Protein AF-A0A8B8F5S9-F1 (afdb_monomer)

InterPro domains:
  IPR001878 Zinc finger, CCHC-type [PF00098] (132-147)
  IPR001878 Zinc finger, CCHC-type [PS50158] (132-147)
  IPR001878 Zinc finger, CCHC-type [SM00343] (112-128)
  IPR001878 Zinc finger, CCHC-type [SM00343] (133-149)
  IPR036875 Zinc finger, CCHC-type superfamily [SSF57756] (107-150)

Structure (mmCIF, N/CA/C/O backbone):
data_AF-A0A8B8F5S9-F1
#
_entry.id   AF-A0A8B8F5S9-F1
#
loop_
_atom_site.group_PDB
_atom_site.id
_atom_site.type_symbol
_atom_site.label_atom_id
_atom_site.label_alt_id
_atom_site.label_comp_id
_atom_site.label_asym_id
_atom_site.label_entity_id
_atom_site.label_seq_id
_atom_site.pdbx_PDB_ins_code
_atom_site.Cartn_x
_atom_site.Cartn_y
_atom_site.Cartn_z
_atom_site.occupancy
_atom_site.B_iso_or_equiv
_atom_site.auth_seq_id
_atom_site.auth_comp_id
_atom_site.auth_asym_id
_atom_site.auth_atom_id
_atom_site.pdbx_PDB_model_num
ATOM 1 N N . MET A 1 1 ? -29.760 6.021 12.797 1.00 49.94 1 MET A N 1
ATOM 2 C CA . MET A 1 1 ? -29.013 4.751 12.676 1.00 49.94 1 MET A CA 1
ATOM 3 C C . MET A 1 1 ? -27.837 4.987 11.751 1.00 49.94 1 MET A C 1
ATOM 5 O O . MET A 1 1 ? -28.037 5.550 10.681 1.00 49.94 1 MET A O 1
ATOM 9 N N . SER A 1 2 ? -26.624 4.662 12.186 1.00 67.75 2 SER A N 1
ATOM 10 C CA . SER A 1 2 ? -25.399 4.883 11.410 1.00 67.75 2 SER A CA 1
ATOM 11 C C . SER A 1 2 ? -25.320 3.897 10.240 1.00 67.75 2 SER A C 1
ATOM 13 O O . SER A 1 2 ? -25.725 2.743 10.374 1.00 67.75 2 SER A O 1
ATOM 15 N N . GLY A 1 3 ? -24.756 4.312 9.101 1.00 68.81 3 GLY A N 1
ATOM 16 C CA . GLY A 1 3 ? -24.592 3.433 7.933 1.00 68.81 3 GLY A CA 1
ATOM 17 C C . GLY A 1 3 ? -23.779 2.160 8.226 1.00 68.81 3 GLY A C 1
ATOM 18 O O . GLY A 1 3 ? -24.006 1.134 7.590 1.00 68.81 3 GLY A O 1
ATOM 19 N N . LYS A 1 4 ? -22.892 2.188 9.238 1.00 69.75 4 LYS A N 1
ATOM 20 C CA . LYS A 1 4 ? -22.184 0.989 9.731 1.00 69.75 4 LYS A CA 1
ATOM 21 C C . LYS A 1 4 ? -23.162 -0.050 10.303 1.00 69.75 4 LYS A C 1
ATOM 23 O O . LYS A 1 4 ? -23.120 -1.206 9.907 1.00 69.75 4 LYS A O 1
ATOM 28 N N . GLU A 1 5 ? -24.106 0.379 11.139 1.00 73.25 5 GLU A N 1
ATOM 29 C CA . GLU A 1 5 ? -25.067 -0.508 11.814 1.00 73.25 5 GLU A CA 1
ATOM 30 C C . GLU A 1 5 ? -26.032 -1.179 10.827 1.00 73.25 5 GLU A C 1
ATOM 32 O O . GLU A 1 5 ? -26.417 -2.334 11.001 1.00 73.25 5 GLU A O 1
ATOM 37 N N . GLN A 1 6 ? -26.432 -0.465 9.770 1.00 78.62 6 GLN A N 1
ATOM 38 C CA . GLN A 1 6 ? -27.278 -1.023 8.711 1.00 78.62 6 GLN A CA 1
ATOM 39 C C . GLN A 1 6 ? -26.521 -2.056 7.869 1.00 78.62 6 GLN A C 1
ATOM 41 O O . GLN A 1 6 ? -27.074 -3.109 7.549 1.00 78.62 6 GLN A O 1
ATOM 46 N N . ALA A 1 7 ? -25.249 -1.787 7.559 1.00 76.81 7 ALA A N 1
ATOM 47 C CA . ALA A 1 7 ? -24.386 -2.742 6.873 1.00 76.81 7 ALA A CA 1
ATOM 48 C C . ALA A 1 7 ? -24.144 -4.005 7.718 1.00 76.81 7 ALA A C 1
ATOM 50 O O . ALA A 1 7 ? -24.110 -5.104 7.168 1.00 76.81 7 ALA A O 1
ATOM 51 N N . ASP A 1 8 ? -24.036 -3.870 9.042 1.00 79.38 8 ASP A N 1
ATOM 52 C CA . ASP A 1 8 ? -23.869 -5.004 9.957 1.00 79.38 8 ASP A CA 1
ATOM 53 C C . ASP A 1 8 ? -25.135 -5.859 10.062 1.00 79.38 8 ASP A C 1
ATOM 55 O O . ASP A 1 8 ? -25.056 -7.086 9.983 1.00 79.38 8 ASP A O 1
ATOM 59 N N . LYS A 1 9 ? -26.315 -5.230 10.136 1.00 81.88 9 LYS A N 1
ATOM 60 C CA . LYS A 1 9 ? -27.596 -5.953 10.087 1.00 81.88 9 LYS A CA 1
ATOM 61 C C . LYS A 1 9 ? -27.765 -6.719 8.777 1.00 81.88 9 LYS A C 1
ATOM 63 O O . LYS A 1 9 ? -28.143 -7.888 8.798 1.00 81.88 9 LYS A O 1
ATOM 68 N N . LEU A 1 10 ? -27.459 -6.087 7.643 1.00 81.38 10 LEU A N 1
ATOM 69 C CA . LEU A 1 10 ? -27.554 -6.735 6.336 1.00 81.38 10 LEU A CA 1
ATOM 70 C C . LEU A 1 10 ? -26.547 -7.884 6.203 1.00 81.38 10 LEU A C 1
ATOM 72 O O . LEU A 1 10 ? -26.900 -8.945 5.697 1.00 81.38 10 LEU A O 1
ATOM 76 N N . ALA A 1 11 ? -25.320 -7.701 6.699 1.00 79.81 11 ALA A N 1
ATOM 77 C CA . ALA A 1 11 ? -24.314 -8.756 6.719 1.00 79.81 11 ALA A CA 1
ATOM 78 C C . ALA A 1 11 ? -24.790 -9.971 7.525 1.00 79.81 11 ALA A C 1
ATOM 80 O O . ALA A 1 11 ? -24.666 -11.086 7.032 1.00 79.81 11 ALA A O 1
ATOM 81 N N . GLY A 1 12 ? -25.405 -9.767 8.695 1.00 80.69 12 GLY A N 1
ATOM 82 C CA . GLY A 1 12 ? -25.966 -10.860 9.497 1.00 80.69 12 GLY A CA 1
ATOM 83 C C . GLY A 1 12 ? -27.084 -11.626 8.778 1.00 80.69 12 GLY A C 1
ATOM 84 O O . GLY A 1 12 ? -27.120 -12.854 8.815 1.00 80.69 12 GLY A O 1
ATOM 85 N N . VAL A 1 13 ? -27.958 -10.917 8.054 1.00 84.38 13 VAL A N 1
ATOM 86 C CA . VAL A 1 13 ? -29.019 -11.538 7.236 1.00 84.38 13 VAL A CA 1
ATOM 87 C C . VAL A 1 13 ? -28.446 -12.310 6.044 1.00 84.38 13 VAL A C 1
ATOM 89 O O . VAL A 1 13 ? -28.966 -13.356 5.666 1.00 84.38 13 VAL A O 1
ATOM 92 N N . LEU A 1 14 ? -27.377 -11.808 5.431 1.00 82.06 14 LEU A N 1
ATOM 93 C CA . LEU A 1 14 ? -26.713 -12.489 4.321 1.00 82.06 14 LEU A CA 1
ATOM 94 C C . LEU A 1 14 ? -25.937 -13.725 4.799 1.00 82.06 14 LEU A C 1
ATOM 96 O O . LEU A 1 14 ? -25.942 -14.739 4.106 1.00 82.06 14 LEU A O 1
ATOM 100 N N . GLN A 1 15 ? -25.336 -13.673 5.990 1.00 80.81 15 GLN A N 1
ATOM 101 C CA . GLN A 1 15 ? -24.619 -14.799 6.602 1.00 80.81 15 GLN A CA 1
ATOM 102 C C . GLN A 1 15 ? -25.569 -15.952 6.921 1.00 80.81 15 GLN A C 1
ATOM 104 O O . GLN A 1 15 ? -25.288 -17.096 6.574 1.00 80.81 15 GLN A O 1
ATOM 109 N N . SER A 1 16 ? -26.732 -15.645 7.501 1.00 80.44 16 SER A N 1
ATOM 110 C CA . SER A 1 16 ? -27.731 -16.661 7.840 1.00 80.44 16 SER A CA 1
ATOM 111 C C . SER A 1 16 ? -28.341 -17.348 6.616 1.00 80.44 16 SER A C 1
ATOM 113 O O . SER A 1 16 ? -28.762 -18.496 6.714 1.00 80.44 16 SER A O 1
ATOM 115 N N . LYS A 1 17 ? -28.372 -16.678 5.455 1.00 83.00 17 LYS A N 1
ATOM 116 C CA . LYS A 1 17 ? -28.918 -17.243 4.212 1.00 83.00 17 LYS A CA 1
ATOM 117 C C . LYS A 1 17 ? -27.894 -17.929 3.310 1.00 83.00 17 LYS A C 1
ATOM 119 O O . LYS A 1 17 ? -28.291 -18.801 2.544 1.00 83.00 17 LYS A O 1
ATOM 124 N N . MET A 1 18 ? -26.622 -17.528 3.348 1.00 76.88 18 MET A N 1
ATOM 125 C CA . MET A 1 18 ? -25.593 -18.026 2.419 1.00 76.88 18 MET A CA 1
ATOM 126 C C . MET A 1 18 ? -24.558 -18.964 3.058 1.00 76.88 18 MET A C 1
ATOM 128 O O . MET A 1 18 ? -23.767 -19.559 2.328 1.00 76.88 18 MET A O 1
ATOM 132 N N . GLY A 1 19 ? -24.582 -19.134 4.386 1.00 67.94 19 GLY A N 1
ATOM 133 C CA . GLY A 1 19 ? -23.650 -19.997 5.117 1.00 67.94 19 GLY A CA 1
ATOM 134 C C . GLY A 1 19 ? -22.203 -19.483 5.121 1.00 67.94 19 GLY A C 1
ATOM 135 O O . GLY A 1 19 ? -21.879 -18.455 4.522 1.00 67.94 19 GLY A O 1
ATOM 136 N N . ASP A 1 20 ? -21.307 -20.218 5.786 1.00 68.31 20 ASP A N 1
ATOM 137 C CA . ASP A 1 20 ? -19.897 -19.825 5.984 1.00 68.31 20 ASP A CA 1
ATOM 138 C C . ASP A 1 20 ? -19.040 -19.880 4.707 1.00 68.31 20 ASP A C 1
ATOM 140 O O . ASP A 1 20 ? -17.887 -19.450 4.687 1.00 68.31 20 ASP A O 1
ATOM 144 N N . SER A 1 21 ? -19.599 -20.394 3.613 1.00 66.19 21 SER A N 1
ATOM 145 C CA . SER A 1 21 ? -18.897 -20.580 2.342 1.00 66.19 21 SER A CA 1
ATOM 146 C C . SER A 1 21 ? -18.691 -19.275 1.562 1.00 66.19 21 SER A C 1
ATOM 148 O O . SER A 1 21 ? -17.928 -19.257 0.596 1.00 66.19 21 SER A O 1
ATOM 150 N N . VAL A 1 22 ? -19.360 -18.180 1.950 1.00 68.94 22 VAL A N 1
ATOM 151 C CA . VAL A 1 22 ? -19.342 -16.906 1.215 1.00 68.94 22 VAL A CA 1
ATOM 152 C C . VAL A 1 22 ? -18.754 -15.778 2.062 1.00 68.94 22 VAL A C 1
ATOM 154 O O . VAL A 1 22 ? -19.295 -15.373 3.088 1.00 68.94 22 VAL A O 1
ATOM 157 N N . GLY A 1 23 ? -17.652 -15.195 1.583 1.00 66.75 23 GLY A N 1
ATOM 158 C CA . GLY A 1 23 ? -17.028 -14.029 2.207 1.00 66.75 23 GLY A CA 1
ATOM 159 C C . GLY A 1 23 ? -17.833 -12.748 1.976 1.00 66.75 23 GLY A C 1
ATOM 160 O O . GLY A 1 23 ? -17.699 -12.107 0.932 1.00 66.75 23 GLY A O 1
ATOM 161 N N . ILE A 1 24 ? -18.623 -12.328 2.964 1.00 72.69 24 ILE A N 1
ATOM 162 C CA . ILE A 1 24 ? -19.370 -11.064 2.912 1.00 72.69 24 ILE A CA 1
ATOM 163 C C . ILE A 1 24 ? -18.400 -9.891 3.071 1.00 72.69 24 ILE A C 1
ATOM 165 O O . ILE A 1 24 ? -17.745 -9.724 4.102 1.00 72.69 24 ILE A O 1
ATOM 169 N N . ARG A 1 25 ? -18.307 -9.051 2.038 1.00 64.94 25 ARG A N 1
ATOM 170 C CA . ARG A 1 25 ? -17.532 -7.805 2.075 1.00 64.94 25 ARG A CA 1
ATOM 171 C C . ARG A 1 25 ? -18.445 -6.644 2.452 1.00 64.94 25 ARG A C 1
ATOM 173 O O . ARG A 1 25 ? -19.570 -6.566 1.975 1.00 64.94 25 ARG A O 1
ATOM 180 N N . ARG A 1 26 ? -17.928 -5.717 3.259 1.00 70.94 26 ARG A N 1
ATOM 181 C CA . ARG A 1 26 ? -18.561 -4.426 3.565 1.00 70.94 26 ARG A CA 1
ATOM 182 C C . ARG A 1 26 ? -17.812 -3.343 2.785 1.00 70.94 26 ARG A C 1
ATOM 184 O O . ARG A 1 26 ? -16.729 -2.952 3.221 1.00 70.94 26 ARG A O 1
ATOM 191 N N . PRO A 1 27 ? -18.305 -2.898 1.616 1.00 65.50 27 PRO A N 1
ATOM 192 C CA . PRO A 1 27 ? -17.659 -1.828 0.872 1.00 65.50 27 PRO A CA 1
ATOM 193 C C . PRO A 1 27 ? -17.812 -0.532 1.669 1.00 65.50 27 PRO A C 1
ATOM 195 O O . PRO A 1 27 ? -18.899 0.030 1.763 1.00 65.50 27 PRO A O 1
ATOM 198 N N . SER A 1 28 ? -16.731 -0.085 2.293 1.00 69.50 28 SER A N 1
ATOM 199 C CA . SER A 1 28 ? -16.644 1.230 2.915 1.00 69.50 28 SER A CA 1
ATOM 200 C C . SER A 1 28 ? -15.893 2.179 1.978 1.00 69.50 28 SER A C 1
ATOM 202 O O . SER A 1 28 ? -15.114 1.720 1.135 1.00 69.50 28 SER A O 1
ATOM 204 N N . PRO A 1 29 ? -16.103 3.503 2.092 1.00 79.62 29 PRO A N 1
ATOM 205 C CA . PRO A 1 29 ? -15.246 4.457 1.406 1.00 79.62 29 PRO A CA 1
ATOM 206 C C . PRO A 1 29 ? -13.795 4.192 1.821 1.00 79.62 29 PRO A C 1
ATOM 208 O O . PRO A 1 29 ? -13.454 4.220 3.006 1.00 79.62 29 PRO A O 1
ATOM 211 N N . SER A 1 30 ? -12.959 3.884 0.834 1.00 83.75 30 SER A N 1
ATOM 212 C CA . SER A 1 30 ? -11.567 3.479 1.022 1.00 83.75 30 SER A CA 1
ATOM 213 C C . SER A 1 30 ? -10.658 4.305 0.130 1.00 83.75 30 SER A C 1
ATOM 215 O O .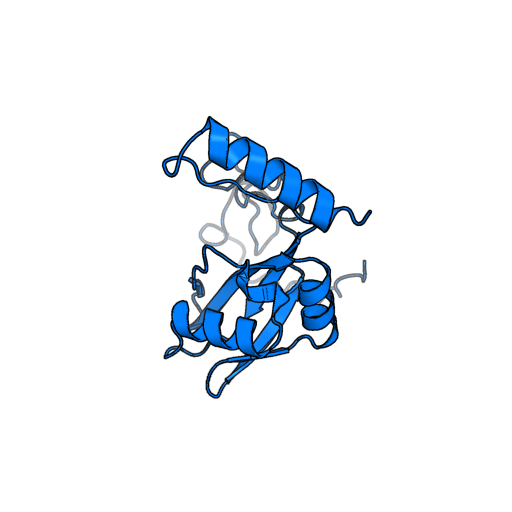 SER A 1 30 ? -10.996 4.543 -1.031 1.00 83.75 30 SER A O 1
ATOM 217 N N . VAL A 1 31 ? -9.486 4.660 0.639 1.00 88.19 31 VAL A N 1
ATOM 218 C CA . VAL A 1 31 ? -8.429 5.334 -0.114 1.00 88.19 31 VAL A CA 1
ATOM 219 C C . VAL A 1 31 ? -7.298 4.345 -0.360 1.00 88.19 31 VAL A C 1
ATOM 221 O O . VAL A 1 31 ? -6.999 3.485 0.471 1.00 88.19 31 VAL A O 1
ATOM 224 N N . SER A 1 32 ? -6.687 4.428 -1.540 1.00 89.31 32 SER A N 1
ATOM 225 C CA . SER A 1 32 ? -5.480 3.659 -1.837 1.00 89.31 32 SER A CA 1
ATOM 226 C C . SER A 1 32 ? -4.256 4.463 -1.406 1.00 89.31 32 SER A C 1
ATOM 228 O O . SER A 1 32 ? -4.128 5.629 -1.767 1.00 89.31 32 SER A O 1
ATOM 230 N N . LEU A 1 33 ? 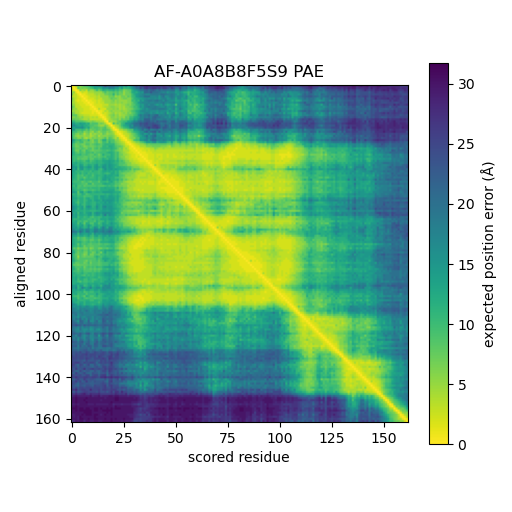-3.356 3.843 -0.649 1.00 91.06 33 LEU A N 1
ATOM 231 C CA . LEU A 1 33 ? -2.129 4.457 -0.148 1.00 91.06 33 LEU A CA 1
ATOM 232 C C . LEU A 1 33 ? -0.914 3.701 -0.670 1.00 91.06 33 LEU A C 1
ATOM 234 O O . LEU A 1 33 ? -0.926 2.474 -0.731 1.00 91.06 33 LEU A O 1
ATOM 238 N N . LEU A 1 34 ? 0.137 4.434 -1.017 1.00 91.88 34 LEU A N 1
ATOM 239 C CA . LEU A 1 34 ? 1.447 3.917 -1.382 1.00 91.88 34 LEU A CA 1
ATOM 240 C C . LEU A 1 34 ? 2.410 4.127 -0.213 1.00 91.88 34 LEU A C 1
ATOM 242 O O . LEU A 1 34 ? 2.708 5.265 0.153 1.00 91.88 34 LEU A O 1
ATOM 246 N N . LEU A 1 35 ? 2.913 3.025 0.333 1.00 92.12 35 LEU A N 1
ATOM 247 C CA . LEU A 1 35 ? 3.964 2.999 1.343 1.00 92.12 35 LEU A CA 1
ATOM 248 C C . LEU A 1 35 ? 5.304 2.765 0.645 1.00 92.12 35 LEU A C 1
ATOM 250 O O . LEU A 1 35 ? 5.432 1.839 -0.156 1.00 92.12 35 LEU A O 1
ATOM 254 N N . ILE A 1 36 ? 6.293 3.610 0.930 1.00 91.81 36 ILE A N 1
ATOM 255 C CA . ILE A 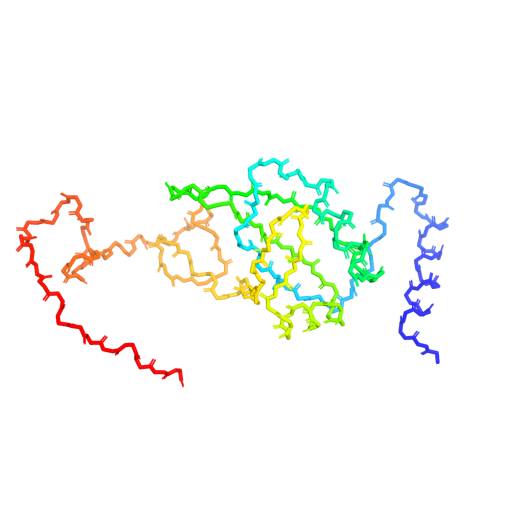1 36 ? 7.615 3.608 0.290 1.00 91.81 36 ILE A CA 1
ATOM 256 C C . ILE A 1 36 ? 8.697 3.543 1.365 1.00 91.81 36 ILE A C 1
ATOM 258 O O . ILE A 1 36 ? 8.622 4.279 2.350 1.00 91.81 36 ILE A O 1
ATOM 262 N N . GLY A 1 37 ? 9.735 2.742 1.123 1.00 89.50 37 GLY A N 1
ATOM 263 C CA . GLY A 1 37 ? 10.874 2.616 2.033 1.00 89.50 37 GLY A CA 1
ATOM 264 C C . GLY A 1 37 ? 10.591 1.627 3.154 1.00 89.50 37 GLY A C 1
ATOM 265 O O . GLY A 1 37 ? 10.856 1.921 4.313 1.00 89.50 37 GLY A O 1
ATOM 266 N N . ILE A 1 38 ? 9.994 0.493 2.792 1.00 90.38 38 ILE A N 1
ATOM 267 C CA . ILE A 1 38 ? 9.805 -0.639 3.698 1.00 90.38 38 ILE A CA 1
ATOM 268 C C . ILE A 1 38 ? 11.163 -1.325 3.855 1.00 90.38 38 ILE A C 1
ATOM 270 O O . ILE A 1 38 ? 11.861 -1.518 2.862 1.00 90.38 38 ILE A O 1
ATOM 274 N N . GLU A 1 39 ? 11.543 -1.649 5.085 1.00 87.38 39 GLU A N 1
ATOM 275 C CA . GLU A 1 39 ? 12.803 -2.334 5.379 1.00 87.38 39 GLU A CA 1
ATOM 276 C C . GLU A 1 39 ? 12.787 -3.775 4.846 1.00 87.38 39 GLU A C 1
ATOM 278 O O . GLU A 1 39 ? 11.726 -4.386 4.724 1.00 87.38 39 GLU A O 1
ATOM 283 N N . ASP A 1 40 ? 13.951 -4.330 4.512 1.00 84.69 40 ASP A N 1
ATOM 284 C CA . ASP A 1 40 ? 14.093 -5.659 3.898 1.00 84.69 40 ASP A CA 1
ATOM 285 C C . ASP A 1 40 ? 13.646 -6.806 4.815 1.00 84.69 40 ASP A C 1
ATOM 287 O O . ASP A 1 40 ? 13.132 -7.814 4.335 1.00 84.69 40 ASP A O 1
ATOM 291 N N . SER A 1 41 ? 13.775 -6.621 6.129 1.00 85.50 41 SER A N 1
ATOM 292 C CA . SER A 1 41 ? 13.343 -7.564 7.166 1.00 85.50 41 SER A CA 1
ATOM 293 C C . SER A 1 41 ? 11.824 -7.620 7.353 1.00 85.50 41 SER A C 1
ATOM 295 O O . SER A 1 41 ? 11.320 -8.589 7.909 1.00 85.50 41 SER A O 1
ATOM 297 N N . VAL A 1 42 ? 11.091 -6.605 6.881 1.00 87.69 42 VAL A N 1
ATOM 298 C CA . VAL A 1 42 ? 9.660 -6.465 7.164 1.00 87.69 42 VAL A CA 1
ATOM 299 C C . VAL A 1 42 ? 8.827 -7.325 6.221 1.00 87.69 42 VAL A C 1
ATOM 301 O O . VAL A 1 42 ? 8.855 -7.155 4.993 1.00 87.69 42 VAL A O 1
ATOM 304 N N . ASP A 1 43 ? 8.013 -8.182 6.830 1.00 89.12 43 ASP A N 1
ATOM 305 C CA . ASP A 1 43 ? 7.026 -9.023 6.162 1.00 89.12 43 ASP A CA 1
ATOM 306 C C . ASP A 1 43 ? 5.620 -8.401 6.148 1.00 89.12 43 ASP A C 1
ATOM 308 O O . ASP A 1 43 ? 5.297 -7.438 6.851 1.00 89.12 43 ASP A O 1
ATOM 312 N N . ALA A 1 44 ? 4.727 -8.976 5.337 1.00 88.25 44 ALA A N 1
ATOM 313 C CA . ALA A 1 44 ? 3.343 -8.510 5.218 1.00 88.25 44 ALA A CA 1
ATOM 314 C C . ALA A 1 44 ? 2.556 -8.602 6.541 1.00 88.25 44 ALA A C 1
ATOM 316 O O . ALA A 1 44 ? 1.660 -7.789 6.779 1.00 88.25 44 ALA A O 1
ATOM 317 N N . THR A 1 45 ? 2.877 -9.579 7.392 1.00 88.25 45 THR A N 1
ATOM 318 C CA . THR A 1 45 ? 2.280 -9.763 8.724 1.00 88.25 45 THR A CA 1
ATOM 319 C C . THR A 1 45 ? 2.715 -8.663 9.684 1.00 88.25 45 THR A C 1
ATOM 321 O O . THR A 1 45 ? 1.871 -8.057 10.334 1.00 88.25 45 THR A O 1
ATOM 324 N N . GLU A 1 46 ? 4.006 -8.342 9.721 1.00 87.69 46 GLU A N 1
ATOM 325 C CA . GLU A 1 46 ? 4.540 -7.261 10.552 1.00 87.69 46 GLU A CA 1
ATOM 326 C C . GLU A 1 46 ? 3.999 -5.899 10.126 1.00 87.69 46 GLU A C 1
ATOM 328 O O . GLU A 1 46 ? 3.586 -5.096 10.964 1.00 87.69 46 GLU A O 1
ATOM 333 N N . LEU A 1 47 ? 3.921 -5.658 8.813 1.00 88.88 47 LEU A N 1
ATOM 334 C CA . LEU A 1 47 ? 3.325 -4.437 8.286 1.00 88.88 47 LEU A CA 1
ATOM 335 C C . LEU A 1 47 ? 1.848 -4.317 8.679 1.00 88.88 47 LEU A C 1
ATOM 337 O O . LEU A 1 47 ? 1.380 -3.221 8.987 1.00 88.88 47 LEU A O 1
ATOM 341 N N . ARG A 1 48 ? 1.114 -5.435 8.700 1.00 88.56 48 ARG A N 1
ATOM 342 C CA . ARG A 1 48 ? -0.272 -5.464 9.172 1.00 88.56 48 ARG A CA 1
ATOM 343 C C . ARG A 1 48 ? -0.354 -5.086 10.649 1.00 88.56 48 ARG A C 1
ATOM 345 O O . ARG A 1 48 ? -1.104 -4.176 10.982 1.00 88.56 48 ARG A O 1
ATOM 352 N N . SER A 1 49 ? 0.445 -5.718 11.504 1.00 88.00 49 SER A N 1
ATOM 353 C CA . SER A 1 49 ? 0.469 -5.426 12.942 1.00 88.00 49 SER A CA 1
ATOM 354 C C . SER A 1 49 ? 0.839 -3.967 13.232 1.00 88.00 49 SER A C 1
ATOM 356 O O . SER A 1 49 ? 0.260 -3.343 14.122 1.00 88.00 49 SER A O 1
ATOM 358 N N . ALA A 1 50 ? 1.760 -3.384 12.458 1.00 88.81 50 ALA A N 1
ATOM 359 C CA . ALA A 1 50 ? 2.115 -1.969 12.566 1.00 88.81 50 ALA A CA 1
ATOM 360 C C . ALA A 1 50 ? 0.953 -1.038 12.174 1.00 88.81 50 ALA A C 1
ATOM 362 O O . ALA A 1 50 ? 0.700 -0.047 12.858 1.00 88.81 50 ALA A O 1
ATOM 363 N N . LEU A 1 51 ? 0.218 -1.366 11.106 1.00 88.94 51 LEU A N 1
ATOM 364 C CA . LEU A 1 51 ? -0.977 -0.619 10.702 1.00 88.94 51 LEU A CA 1
ATOM 365 C C . LEU A 1 51 ? -2.083 -0.723 11.763 1.00 88.94 51 LEU A C 1
ATOM 367 O O . LEU A 1 51 ? -2.686 0.287 12.110 1.00 88.94 51 LEU A O 1
ATOM 371 N N . GLU A 1 52 ? -2.318 -1.915 12.312 1.00 88.31 52 GLU A N 1
ATOM 372 C CA . GLU A 1 52 ? -3.315 -2.145 13.367 1.00 88.31 52 GLU A CA 1
ATOM 373 C C . GLU A 1 52 ? -2.959 -1.421 14.676 1.00 88.31 52 GLU A C 1
ATOM 375 O O . GLU A 1 52 ? -3.844 -0.892 15.344 1.00 88.31 52 GLU A O 1
ATOM 380 N N . SER A 1 53 ? -1.666 -1.332 15.013 1.00 86.88 53 SER A N 1
ATOM 381 C CA . SER A 1 53 ? -1.184 -0.587 16.188 1.00 86.88 53 SER A CA 1
ATOM 382 C C . SER A 1 53 ? -1.346 0.925 16.036 1.00 86.88 53 SER A C 1
ATOM 384 O O . SER A 1 53 ? -1.521 1.630 17.027 1.00 86.88 53 SER A O 1
ATOM 386 N N . TYR A 1 54 ? -1.261 1.430 14.804 1.00 85.81 54 TYR A N 1
ATOM 387 C CA . TYR A 1 54 ? -1.475 2.843 14.513 1.00 85.81 54 TYR A CA 1
ATOM 388 C C . TYR A 1 54 ? -2.963 3.207 14.584 1.00 85.81 54 TYR A C 1
ATOM 390 O O . TYR A 1 54 ? -3.325 4.244 15.138 1.00 85.81 54 TYR A O 1
ATOM 398 N N . ASP A 1 55 ? -3.835 2.355 14.036 1.00 85.31 55 ASP A N 1
ATOM 399 C CA . ASP A 1 55 ? -5.268 2.623 13.970 1.00 85.31 55 ASP A CA 1
ATOM 400 C C . ASP A 1 55 ? -6.099 1.336 13.916 1.00 85.31 55 ASP A C 1
ATOM 402 O O . ASP A 1 55 ? -5.923 0.490 13.033 1.00 85.31 55 ASP A O 1
ATOM 406 N N . SER A 1 56 ? -7.081 1.222 14.810 1.00 81.62 56 SER A N 1
ATOM 407 C CA . SER A 1 56 ? -7.969 0.058 14.888 1.00 81.62 56 SER A CA 1
ATOM 408 C C . SER A 1 56 ? -8.844 -0.123 13.642 1.00 81.62 56 SER A C 1
ATOM 410 O O . SER A 1 56 ? -9.263 -1.242 13.339 1.00 81.62 56 SER A O 1
ATOM 412 N N . ASP A 1 57 ? -9.085 0.936 12.860 1.00 80.31 57 ASP A N 1
ATOM 413 C CA . ASP A 1 57 ? -9.833 0.838 11.602 1.00 80.31 57 ASP A CA 1
ATOM 414 C C . ASP A 1 57 ? -9.016 0.125 10.487 1.00 80.31 57 ASP A C 1
ATOM 416 O O . ASP A 1 57 ? -9.592 -0.389 9.516 1.00 80.31 57 ASP A O 1
ATOM 420 N N . LEU A 1 58 ? -7.682 0.027 10.608 1.00 80.12 58 LEU A N 1
ATOM 421 C CA . LEU A 1 58 ? -6.804 -0.580 9.591 1.00 80.12 58 LEU A CA 1
ATOM 422 C C . LEU A 1 58 ? -6.779 -2.115 9.607 1.00 80.12 58 LEU A C 1
ATOM 424 O O . LEU A 1 58 ? -6.267 -2.719 8.663 1.00 80.12 58 LEU A O 1
ATOM 428 N N . VAL A 1 59 ? -7.441 -2.762 10.571 1.00 78.75 59 VAL A N 1
ATOM 429 C CA . VAL A 1 59 ? -7.633 -4.229 10.613 1.00 78.75 59 VAL A CA 1
ATOM 430 C C . VAL A 1 59 ? -8.283 -4.759 9.326 1.00 78.75 59 VAL A C 1
ATOM 432 O O . VAL A 1 59 ? -8.079 -5.902 8.916 1.00 78.75 59 VAL A O 1
ATOM 435 N N . SER A 1 60 ? -9.068 -3.924 8.644 1.00 73.69 60 SER A N 1
ATOM 436 C CA . SER A 1 60 ? -9.752 -4.279 7.397 1.00 73.69 60 SER A CA 1
ATOM 437 C C . SER A 1 60 ? -8.836 -4.378 6.170 1.00 73.69 60 SER A C 1
ATOM 439 O O . SER A 1 60 ? -9.268 -4.913 5.144 1.00 73.69 60 SER A O 1
ATOM 441 N N . VAL A 1 61 ? -7.583 -3.913 6.255 1.00 80.88 61 VAL A N 1
ATOM 442 C CA . VAL A 1 61 ? -6.619 -4.005 5.154 1.00 80.88 61 VAL A CA 1
ATOM 443 C C . VAL A 1 61 ? -6.312 -5.482 4.878 1.00 80.88 61 VAL A C 1
ATOM 445 O O . VAL A 1 61 ? -6.000 -6.272 5.772 1.00 80.88 61 VAL A O 1
ATOM 448 N N . ARG A 1 62 ? -6.449 -5.879 3.615 1.00 70.25 62 ARG A N 1
ATOM 449 C CA . ARG A 1 62 ? -6.155 -7.226 3.107 1.00 70.25 62 ARG A CA 1
ATOM 450 C C . ARG A 1 62 ? -5.322 -7.092 1.832 1.00 70.25 62 ARG A C 1
ATOM 452 O O . ARG A 1 62 ? -5.296 -6.017 1.232 1.00 70.25 62 ARG A O 1
ATOM 459 N N . ASP A 1 63 ? -4.661 -8.176 1.437 1.00 76.69 63 ASP A N 1
ATOM 460 C CA . ASP A 1 63 ? -3.879 -8.271 0.195 1.00 76.69 63 ASP A CA 1
ATOM 461 C C . ASP A 1 63 ? -2.652 -7.337 0.143 1.00 76.69 63 ASP A C 1
ATOM 463 O O . ASP A 1 63 ? -2.426 -6.620 -0.835 1.00 76.69 63 ASP A O 1
ATOM 467 N N . ILE A 1 64 ? -1.841 -7.340 1.205 1.00 86.69 64 ILE A N 1
ATOM 468 C CA . ILE A 1 64 ? -0.563 -6.620 1.231 1.00 86.69 64 ILE A CA 1
ATOM 469 C C . ILE A 1 64 ? 0.448 -7.379 0.366 1.00 86.69 64 ILE A C 1
ATOM 471 O O . ILE A 1 64 ? 0.822 -8.507 0.677 1.00 86.69 64 ILE A O 1
ATOM 475 N N . VAL A 1 65 ? 0.914 -6.741 -0.708 1.00 87.94 65 VAL A N 1
ATOM 476 C CA . VAL A 1 65 ? 1.980 -7.270 -1.568 1.00 87.94 65 VAL A CA 1
ATOM 477 C C . VAL A 1 65 ? 3.128 -6.276 -1.579 1.00 87.94 65 VAL A C 1
ATOM 479 O O . VAL A 1 65 ? 2.986 -5.163 -2.096 1.00 87.94 65 VAL A O 1
ATOM 482 N N . ILE A 1 66 ? 4.260 -6.668 -1.005 1.00 90.00 66 ILE A N 1
ATOM 483 C CA . ILE A 1 66 ? 5.478 -5.857 -0.996 1.00 90.00 66 ILE A CA 1
ATOM 484 C C . ILE A 1 66 ? 6.209 -6.089 -2.319 1.00 90.00 66 ILE A C 1
ATOM 486 O O . ILE A 1 66 ? 6.422 -7.224 -2.739 1.00 90.00 66 ILE A O 1
ATOM 490 N N . ARG A 1 67 ? 6.545 -5.001 -3.012 1.00 88.62 67 ARG A N 1
ATOM 491 C CA . ARG A 1 67 ? 7.264 -5.009 -4.287 1.00 88.62 67 ARG A CA 1
ATOM 492 C C . ARG A 1 67 ? 8.570 -4.253 -4.146 1.00 88.62 67 ARG A C 1
ATOM 494 O O . ARG A 1 67 ? 8.586 -3.140 -3.623 1.00 88.62 67 ARG A O 1
ATOM 501 N N . GLU A 1 68 ? 9.631 -4.824 -4.688 1.00 89.19 68 GLU A N 1
ATOM 502 C CA . GLU A 1 68 ? 10.944 -4.197 -4.746 1.00 89.19 68 GLU A CA 1
ATOM 503 C C . GLU A 1 68 ? 11.159 -3.530 -6.107 1.00 89.19 68 GLU A C 1
ATOM 505 O O . GLU A 1 68 ? 10.876 -4.103 -7.162 1.00 89.19 68 GLU A O 1
ATOM 510 N N . SER A 1 69 ? 11.604 -2.276 -6.085 1.00 86.19 69 SER A N 1
ATOM 511 C CA . SER A 1 69 ? 12.018 -1.556 -7.287 1.00 86.19 69 SER A CA 1
ATOM 512 C C . SER A 1 69 ? 13.478 -1.865 -7.623 1.00 86.19 69 SER A C 1
ATOM 514 O O . SER A 1 69 ? 14.256 -2.231 -6.752 1.00 86.19 69 SER A O 1
ATOM 516 N N . LYS A 1 70 ? 13.898 -1.604 -8.867 1.00 82.19 70 LYS A N 1
ATOM 517 C CA . LYS A 1 70 ? 15.290 -1.797 -9.331 1.00 82.19 70 LYS A CA 1
ATOM 518 C C . LYS A 1 70 ? 16.344 -1.058 -8.497 1.00 82.19 70 LYS A C 1
ATOM 520 O O . LYS A 1 70 ? 17.514 -1.408 -8.550 1.00 82.19 70 LYS A O 1
ATOM 525 N N . ASN A 1 71 ? 15.931 -0.035 -7.753 1.00 82.56 71 ASN A N 1
ATOM 526 C CA . ASN A 1 71 ? 16.802 0.757 -6.889 1.00 82.56 71 ASN A CA 1
ATOM 527 C C . ASN A 1 71 ? 16.923 0.167 -5.465 1.00 82.56 71 ASN A C 1
ATOM 529 O O . ASN A 1 71 ? 17.357 0.881 -4.569 1.00 82.56 71 ASN A O 1
ATOM 533 N N . GLY A 1 72 ? 16.442 -1.060 -5.223 1.00 84.88 72 GLY A N 1
ATOM 534 C CA . GLY A 1 72 ? 16.391 -1.704 -3.900 1.00 84.88 72 GLY A CA 1
ATOM 535 C C . GLY A 1 72 ? 15.289 -1.171 -2.975 1.00 84.88 72 GLY A C 1
ATOM 536 O O . GLY A 1 72 ? 15.081 -1.672 -1.880 1.00 84.88 72 GLY A O 1
ATOM 537 N N . VAL A 1 73 ? 14.536 -0.149 -3.394 1.00 88.31 73 VAL A N 1
ATOM 538 C CA . VAL A 1 73 ? 13.462 0.422 -2.570 1.00 88.31 73 VAL A CA 1
ATOM 539 C C . VAL A 1 73 ? 12.237 -0.491 -2.598 1.00 88.31 73 VAL A C 1
ATOM 541 O O . VAL A 1 73 ? 11.611 -0.657 -3.652 1.00 88.31 73 VAL A O 1
ATOM 544 N N . ARG A 1 74 ? 11.844 -1.010 -1.432 1.00 91.31 74 ARG A N 1
ATOM 545 C CA . ARG A 1 74 ? 10.608 -1.782 -1.252 1.00 91.31 74 ARG A CA 1
ATOM 546 C C . ARG A 1 74 ? 9.412 -0.861 -1.007 1.00 91.31 74 ARG A C 1
ATOM 548 O O . ARG A 1 74 ? 9.493 0.153 -0.305 1.00 91.31 74 ARG A O 1
ATOM 555 N N . SER A 1 75 ? 8.285 -1.196 -1.624 1.00 91.88 75 SER A N 1
ATOM 556 C CA . SER A 1 75 ? 7.046 -0.421 -1.561 1.00 91.88 75 SER A CA 1
ATOM 557 C C . SER A 1 75 ? 5.814 -1.316 -1.622 1.00 91.88 75 SER A C 1
ATOM 559 O O . SER A 1 75 ? 5.848 -2.403 -2.199 1.00 91.88 75 SER A O 1
ATOM 561 N N . THR A 1 76 ? 4.703 -0.863 -1.050 1.00 91.94 76 THR A N 1
ATOM 562 C CA . THR A 1 76 ? 3.417 -1.559 -1.164 1.00 91.94 76 THR A CA 1
ATOM 563 C C . THR A 1 76 ? 2.274 -0.581 -1.377 1.00 91.94 76 THR A C 1
ATOM 565 O O . THR A 1 76 ? 2.339 0.572 -0.953 1.00 91.94 76 THR A O 1
ATOM 568 N N . ILE A 1 77 ? 1.217 -1.045 -2.040 1.00 90.75 77 ILE A N 1
ATOM 569 C CA . ILE A 1 77 ? -0.024 -0.291 -2.195 1.00 90.75 77 ILE A CA 1
ATOM 570 C C . ILE A 1 77 ? -1.090 -0.990 -1.366 1.00 90.75 77 ILE A C 1
ATOM 572 O O . ILE A 1 77 ? -1.433 -2.136 -1.650 1.00 90.75 77 ILE A O 1
ATOM 576 N N . ILE A 1 78 ? -1.659 -0.279 -0.400 1.00 90.38 78 ILE A N 1
ATOM 577 C CA . ILE A 1 78 ? -2.739 -0.783 0.451 1.00 90.38 78 ILE A CA 1
ATOM 578 C C . ILE A 1 78 ? -4.041 -0.040 0.162 1.00 90.38 78 ILE A C 1
ATOM 580 O O . ILE A 1 78 ? -4.031 1.104 -0.291 1.00 90.38 78 ILE A O 1
ATOM 584 N N . ARG A 1 79 ? -5.180 -0.685 0.427 1.00 88.50 79 ARG A N 1
ATOM 585 C CA . ARG A 1 79 ? -6.485 -0.014 0.495 1.00 88.50 79 ARG A CA 1
ATOM 586 C C . ARG A 1 79 ? -6.894 0.121 1.950 1.00 88.50 79 ARG A C 1
ATOM 588 O O . ARG A 1 79 ? -7.192 -0.886 2.581 1.00 88.50 79 ARG A O 1
ATOM 595 N N . ALA A 1 80 ? -6.905 1.351 2.448 1.00 88.25 80 ALA A N 1
ATOM 596 C CA . ALA A 1 80 ? -7.277 1.688 3.815 1.00 88.25 80 ALA A CA 1
ATOM 597 C C . ALA A 1 80 ? -8.668 2.346 3.851 1.00 88.25 80 ALA A C 1
ATOM 599 O O . ALA A 1 80 ? -9.041 3.028 2.891 1.00 88.25 80 ALA A O 1
ATOM 600 N N . PRO A 1 81 ? -9.452 2.191 4.932 1.00 88.25 81 PRO A N 1
ATOM 601 C CA . PRO A 1 81 ? -10.676 2.967 5.129 1.00 88.25 81 PRO A CA 1
ATOM 602 C C . PRO A 1 81 ? -10.395 4.468 5.115 1.00 88.25 81 PRO A C 1
ATOM 604 O O . PRO A 1 81 ? -9.353 4.903 5.594 1.00 88.25 81 PRO A O 1
ATOM 607 N N . LEU A 1 82 ? -11.342 5.266 4.620 1.00 86.88 82 LEU A N 1
ATOM 608 C CA . LEU A 1 82 ? -11.172 6.709 4.424 1.00 86.88 82 LEU A CA 1
ATOM 609 C C . LEU A 1 82 ? -10.677 7.429 5.688 1.00 86.88 82 LEU A C 1
ATOM 611 O O . LEU A 1 82 ? -9.744 8.210 5.604 1.00 86.88 82 LEU A O 1
ATOM 615 N N . ARG A 1 83 ? -11.242 7.141 6.868 1.00 86.94 83 ARG A N 1
ATOM 616 C CA . ARG A 1 83 ? -10.860 7.831 8.117 1.00 86.94 83 ARG A CA 1
ATOM 617 C C . ARG A 1 83 ? -9.398 7.595 8.503 1.00 86.94 83 ARG A C 1
ATOM 619 O O . ARG A 1 83 ? -8.650 8.557 8.641 1.00 86.94 83 ARG A O 1
ATOM 626 N N . ALA A 1 84 ? -8.994 6.332 8.631 1.00 87.69 84 ALA A N 1
ATOM 627 C CA . ALA A 1 84 ? -7.614 5.971 8.949 1.00 87.69 84 ALA A CA 1
ATOM 628 C C . ALA A 1 84 ? -6.644 6.366 7.827 1.00 87.69 84 ALA A C 1
ATOM 630 O O . ALA A 1 84 ? -5.538 6.839 8.075 1.00 87.69 84 ALA A O 1
ATOM 631 N N . GLY A 1 85 ? -7.082 6.221 6.575 1.00 88.25 85 GLY A N 1
ATOM 632 C CA . GLY A 1 85 ? -6.289 6.596 5.416 1.00 88.25 85 GLY A CA 1
ATOM 633 C C . GLY A 1 85 ? -5.983 8.090 5.375 1.00 88.25 85 GLY A C 1
ATOM 634 O O . GLY A 1 85 ? -4.843 8.458 5.123 1.00 88.25 85 GLY A O 1
ATOM 635 N N . MET A 1 86 ? -6.957 8.949 5.686 1.00 88.62 86 MET A N 1
ATOM 636 C CA . MET A 1 86 ? -6.749 10.400 5.743 1.00 88.62 86 MET A CA 1
ATOM 637 C C . MET A 1 86 ? -5.737 10.795 6.826 1.00 88.62 86 MET A C 1
ATOM 639 O O . MET A 1 86 ? -4.863 11.610 6.545 1.00 88.62 86 MET A O 1
ATOM 643 N N . ARG A 1 87 ? -5.778 10.161 8.009 1.00 89.81 87 ARG A N 1
ATOM 644 C CA . ARG A 1 87 ? -4.772 10.373 9.070 1.00 89.81 87 ARG A CA 1
ATOM 645 C C . ARG A 1 87 ? -3.357 10.028 8.601 1.00 89.81 87 ARG A C 1
ATOM 647 O O . ARG A 1 87 ? -2.437 10.827 8.743 1.00 89.81 87 ARG A O 1
ATOM 654 N N . LEU A 1 88 ? -3.198 8.880 7.943 1.00 90.81 88 LEU A N 1
ATOM 655 C CA . LEU A 1 88 ? -1.906 8.463 7.388 1.00 90.81 88 LEU A CA 1
ATOM 656 C C . LEU A 1 88 ? -1.390 9.404 6.285 1.00 90.81 88 LEU A C 1
ATOM 658 O O . LEU A 1 88 ? -0.181 9.601 6.153 1.00 90.81 88 LEU A O 1
ATOM 662 N N . ILE A 1 89 ? -2.286 9.978 5.476 1.00 90.62 89 ILE A N 1
ATOM 663 C CA . ILE A 1 89 ? -1.924 10.973 4.454 1.00 90.62 89 ILE A CA 1
ATOM 664 C C . ILE A 1 89 ? -1.470 12.282 5.105 1.00 90.62 89 ILE A C 1
ATOM 666 O O . ILE A 1 89 ? -0.542 12.915 4.599 1.00 90.62 89 ILE A O 1
ATOM 670 N N . GLU A 1 90 ? -2.101 12.682 6.208 1.00 90.38 90 GLU A N 1
ATOM 671 C CA . GLU A 1 90 ? -1.748 13.887 6.958 1.00 90.38 90 GLU A CA 1
ATOM 672 C C . GLU A 1 90 ? -0.373 13.751 7.622 1.00 90.38 90 GLU A C 1
ATOM 674 O O . GLU A 1 90 ? 0.489 14.612 7.438 1.00 90.38 90 GLU A O 1
ATOM 679 N N . GLU A 1 91 ? -0.110 12.624 8.289 1.00 88.81 91 GLU A N 1
ATOM 680 C CA . GLU A 1 91 ? 1.197 12.354 8.896 1.00 88.81 91 GLU A CA 1
ATOM 681 C C . GLU A 1 91 ? 2.304 12.088 7.866 1.00 88.81 91 GLU A C 1
ATOM 683 O O . GLU A 1 91 ? 3.481 12.352 8.131 1.00 88.81 91 GLU A O 1
ATOM 688 N N . ARG A 1 92 ? 1.949 11.568 6.681 1.00 90.62 92 ARG A N 1
ATOM 689 C CA . ARG A 1 92 ? 2.851 11.201 5.565 1.00 90.62 92 ARG A CA 1
ATOM 690 C C . ARG A 1 92 ? 3.913 10.157 5.900 1.00 90.62 92 ARG A C 1
ATOM 692 O O . ARG A 1 92 ? 4.769 9.856 5.061 1.00 90.62 92 ARG A O 1
ATOM 699 N N . LYS A 1 93 ? 3.893 9.600 7.104 1.00 91.94 93 LYS A N 1
ATOM 700 C CA . LYS A 1 93 ? 4.853 8.607 7.568 1.00 91.94 93 LYS A CA 1
ATOM 701 C C . LYS A 1 93 ? 4.195 7.654 8.550 1.00 91.94 93 LYS A C 1
ATOM 703 O O . LYS A 1 93 ? 3.271 8.028 9.253 1.00 91.94 93 LYS A O 1
ATOM 708 N N . ILE A 1 94 ? 4.711 6.439 8.602 1.00 92.31 94 ILE A N 1
ATOM 709 C CA . ILE A 1 94 ? 4.343 5.434 9.594 1.00 92.31 94 ILE A CA 1
ATOM 710 C C . ILE A 1 94 ? 5.608 4.681 9.991 1.00 92.31 94 ILE A C 1
ATOM 712 O O . ILE A 1 94 ? 6.480 4.438 9.154 1.00 92.31 94 ILE A O 1
ATOM 716 N N . ARG A 1 95 ? 5.740 4.335 11.270 1.00 89.62 95 ARG A N 1
ATOM 717 C CA . ARG A 1 95 ? 6.834 3.480 11.735 1.00 89.62 95 ARG A CA 1
ATOM 718 C C . ARG A 1 95 ? 6.434 2.020 11.556 1.00 89.62 95 ARG A C 1
ATOM 720 O O . ARG A 1 95 ? 5.369 1.621 12.013 1.00 89.62 95 ARG A O 1
ATOM 727 N N . VAL A 1 96 ? 7.290 1.243 10.904 1.00 87.25 96 VAL A N 1
ATOM 728 C CA . VAL A 1 96 ? 7.103 -0.198 10.707 1.00 87.25 96 VAL A CA 1
ATOM 729 C C . VAL A 1 96 ? 8.418 -0.869 11.070 1.00 87.25 96 VAL A C 1
ATOM 731 O O . VAL A 1 96 ? 9.445 -0.553 10.473 1.00 87.25 96 VAL A O 1
ATOM 734 N N . GLY A 1 97 ? 8.397 -1.725 12.094 1.00 83.94 97 GLY A N 1
ATOM 735 C CA . GLY A 1 97 ? 9.625 -2.206 12.726 1.00 83.94 97 GLY A CA 1
ATOM 736 C C . GLY A 1 97 ? 10.447 -1.037 13.282 1.00 83.94 97 GLY A C 1
ATOM 737 O O . GLY A 1 97 ? 9.941 -0.226 14.065 1.00 83.94 97 GLY A O 1
ATOM 738 N N . TRP A 1 98 ? 11.698 -0.924 12.835 1.00 82.31 98 TRP A N 1
ATOM 739 C CA . TRP A 1 98 ? 12.630 0.142 13.229 1.00 82.31 98 TRP A CA 1
ATOM 740 C C . TRP A 1 98 ? 12.696 1.289 12.215 1.00 82.31 98 TRP A C 1
ATOM 742 O O . TRP A 1 98 ? 13.144 2.392 12.541 1.00 82.31 98 TRP A O 1
ATOM 752 N N . ALA A 1 99 ? 12.205 1.062 10.997 1.00 85.88 99 ALA A N 1
ATOM 753 C CA . ALA A 1 99 ? 12.236 2.031 9.917 1.00 85.88 99 ALA A CA 1
ATOM 754 C C . ALA A 1 99 ? 10.989 2.930 9.884 1.00 85.88 99 ALA A C 1
ATOM 756 O O . ALA A 1 99 ? 9.888 2.585 10.322 1.00 85.88 99 ALA A O 1
ATOM 757 N N . THR A 1 100 ? 11.160 4.123 9.312 1.00 90.12 100 THR A N 1
ATOM 758 C CA . THR A 1 100 ? 10.048 5.036 9.019 1.00 90.12 100 THR A CA 1
ATOM 759 C C . THR A 1 100 ? 9.683 4.938 7.541 1.00 90.12 100 THR A C 1
ATOM 761 O O . THR A 1 100 ? 10.428 5.401 6.679 1.00 90.12 100 THR A O 1
ATOM 764 N N . CYS A 1 101 ? 8.514 4.373 7.252 1.00 91.25 101 CYS A N 1
ATOM 765 C CA . CYS A 1 101 ? 7.954 4.284 5.910 1.00 91.25 101 CYS A CA 1
ATOM 766 C C . CYS A 1 101 ? 7.275 5.604 5.536 1.00 91.25 101 CYS A C 1
ATOM 768 O O . CYS A 1 101 ? 6.550 6.190 6.341 1.00 91.25 101 CYS A O 1
ATOM 770 N N . ARG A 1 102 ? 7.455 6.067 4.297 1.00 92.62 102 ARG A N 1
ATOM 771 C CA . ARG A 1 102 ? 6.735 7.237 3.769 1.00 92.62 102 ARG A CA 1
ATOM 772 C C . ARG A 1 102 ? 5.393 6.804 3.199 1.00 92.62 102 ARG A C 1
ATOM 774 O O . ARG A 1 102 ? 5.344 5.855 2.421 1.00 92.62 102 ARG A O 1
ATOM 781 N N . VAL A 1 103 ? 4.335 7.535 3.524 1.00 93.50 103 VAL A N 1
ATOM 782 C CA . VAL A 1 103 ? 2.974 7.286 3.042 1.00 93.50 103 VAL A CA 1
ATOM 783 C C . VAL A 1 103 ? 2.572 8.365 2.047 1.00 93.50 103 VAL A C 1
ATOM 785 O O . VAL A 1 103 ? 2.792 9.557 2.263 1.00 93.50 103 VAL A O 1
ATOM 788 N N . ARG A 1 104 ? 1.982 7.944 0.929 1.00 90.69 104 ARG A N 1
ATOM 789 C CA . ARG A 1 104 ? 1.417 8.826 -0.093 1.00 90.69 104 ARG A CA 1
ATOM 790 C C . ARG A 1 104 ? 0.044 8.334 -0.506 1.00 90.69 104 ARG A C 1
ATOM 792 O O . ARG A 1 104 ? -0.208 7.134 -0.511 1.00 90.69 104 ARG A O 1
ATOM 799 N N . GLU A 1 105 ? -0.814 9.247 -0.934 1.00 89.25 105 GLU A N 1
ATOM 800 C CA . GLU A 1 105 ? -2.022 8.870 -1.658 1.00 89.25 105 GLU A CA 1
ATOM 801 C C . GLU A 1 105 ? -1.655 8.215 -3.000 1.00 89.25 105 GLU A C 1
ATOM 803 O O . GLU A 1 105 ? -0.733 8.655 -3.697 1.00 89.25 105 GLU A O 1
ATOM 808 N N . PHE A 1 106 ? -2.362 7.142 -3.347 1.00 84.75 106 PHE A N 1
ATOM 809 C CA . PHE A 1 106 ? -2.182 6.407 -4.590 1.00 84.75 106 PHE A CA 1
ATOM 810 C C . PHE A 1 106 ? -3.460 6.445 -5.424 1.00 84.75 106 PHE A C 1
ATOM 812 O O . PHE A 1 106 ? -4.409 5.705 -5.172 1.00 84.75 106 PHE A O 1
ATOM 819 N N . ASP A 1 107 ? -3.468 7.258 -6.474 1.00 79.06 107 ASP A N 1
ATOM 820 C CA . ASP A 1 107 ? -4.586 7.296 -7.407 1.00 79.06 107 ASP A CA 1
ATOM 821 C C . ASP A 1 107 ? -4.465 6.177 -8.457 1.00 79.06 107 ASP A C 1
ATOM 823 O O . ASP A 1 107 ? -3.674 6.257 -9.403 1.00 79.06 107 ASP A O 1
ATOM 827 N N . ARG A 1 108 ? -5.290 5.132 -8.305 1.00 66.44 108 ARG A N 1
ATOM 828 C CA . ARG A 1 108 ? -5.385 4.013 -9.259 1.00 66.44 108 ARG A CA 1
ATOM 829 C C . ARG A 1 108 ? -5.889 4.443 -10.637 1.00 66.44 108 ARG A C 1
ATOM 831 O O . ARG A 1 108 ? -5.527 3.802 -11.618 1.00 66.44 108 ARG A O 1
ATOM 838 N N . THR A 1 109 ? -6.712 5.486 -10.722 1.00 63.28 109 THR A N 1
ATOM 839 C CA . THR A 1 109 ? -7.302 5.951 -11.988 1.00 63.28 109 THR A CA 1
ATOM 840 C C . THR A 1 109 ? -6.307 6.749 -12.827 1.00 63.28 109 THR A C 1
ATOM 842 O O . THR A 1 109 ? -6.371 6.721 -14.055 1.00 63.28 109 THR A O 1
ATOM 845 N N . SER A 1 110 ? -5.311 7.361 -12.178 1.00 63.97 110 SER A N 1
ATOM 846 C CA . SER A 1 110 ? -4.203 8.053 -12.846 1.00 63.97 110 SER A CA 1
ATOM 847 C C . SER A 1 110 ? -3.185 7.125 -13.523 1.00 63.97 110 SER A C 1
ATOM 849 O O . SER A 1 110 ? -2.344 7.598 -14.293 1.00 63.97 110 SER A O 1
ATOM 851 N N . GLN A 1 111 ? -3.225 5.815 -13.247 1.00 68.06 111 GLN A N 1
ATOM 852 C CA . GLN A 1 111 ? -2.305 4.854 -13.853 1.00 68.06 111 GLN A CA 1
ATOM 853 C C . GLN A 1 111 ? -2.615 4.724 -15.348 1.00 68.06 111 GLN A C 1
ATOM 855 O O . GLN A 1 111 ? -3.576 4.073 -15.761 1.00 68.06 111 GLN A O 1
ATOM 860 N N . ARG A 1 112 ? -1.787 5.373 -16.165 1.00 72.44 112 ARG A N 1
ATOM 861 C CA . ARG A 1 112 ? -1.795 5.220 -17.619 1.00 72.44 112 ARG A CA 1
ATOM 862 C C . ARG A 1 112 ? -1.089 3.923 -17.980 1.00 72.44 112 ARG A C 1
ATOM 864 O O . ARG A 1 112 ? -0.024 3.632 -17.442 1.00 72.44 112 ARG A O 1
ATOM 871 N N . CYS A 1 113 ? -1.651 3.179 -18.920 1.00 76.81 113 CYS A N 1
ATOM 872 C CA . CYS A 1 113 ? -0.999 2.025 -19.505 1.00 76.81 113 CYS A CA 1
ATOM 873 C C . CYS A 1 113 ? 0.354 2.439 -20.098 1.00 76.81 113 CYS A C 1
ATOM 875 O O . CYS A 1 113 ? 0.439 3.384 -20.887 1.00 76.81 113 CYS A O 1
ATOM 877 N N . ASP A 1 114 ? 1.420 1.707 -19.776 1.00 73.94 114 ASP A N 1
ATOM 878 C CA . ASP A 1 114 ? 2.765 2.068 -20.226 1.00 73.94 114 ASP A CA 1
ATOM 879 C C . ASP A 1 114 ? 2.915 1.974 -21.748 1.00 73.94 114 ASP A C 1
ATOM 881 O O . ASP A 1 114 ? 3.726 2.713 -22.312 1.00 73.94 114 ASP A O 1
ATOM 885 N N . ARG A 1 115 ? 2.112 1.116 -22.399 1.00 74.38 115 ARG A N 1
ATOM 886 C CA . ARG A 1 115 ? 2.108 0.887 -23.855 1.00 74.38 115 ARG A CA 1
ATOM 887 C C . ARG A 1 115 ? 1.388 1.981 -24.653 1.00 74.38 115 ARG A C 1
ATOM 889 O O . ARG A 1 115 ? 2.020 2.629 -25.479 1.00 74.38 115 ARG A O 1
ATOM 896 N N . CYS A 1 116 ? 0.090 2.207 -24.429 1.00 77.62 116 CYS A N 1
ATOM 897 C CA . CYS A 1 116 ? -0.702 3.165 -25.221 1.00 77.62 116 CYS A CA 1
ATOM 898 C C . CYS A 1 116 ? -0.902 4.543 -24.559 1.00 77.62 116 CYS A C 1
ATOM 900 O O . CYS A 1 116 ? -1.378 5.470 -25.210 1.00 77.62 116 CYS A O 1
ATOM 902 N N . LYS A 1 117 ? -0.511 4.707 -23.286 1.00 76.75 117 LYS A N 1
ATOM 903 C CA . LYS A 1 117 ? -0.686 5.927 -22.469 1.00 76.75 117 LYS A CA 1
ATOM 904 C C . LYS A 1 117 ? -2.136 6.303 -22.129 1.00 76.75 117 LYS A C 1
ATOM 906 O O . LYS A 1 117 ? -2.353 7.369 -21.554 1.00 76.75 117 LYS A O 1
ATOM 911 N N . GLU A 1 118 ? -3.102 5.438 -22.408 1.00 78.31 118 GLU A N 1
ATOM 912 C CA . GLU A 1 118 ? -4.502 5.602 -21.992 1.00 78.31 118 GLU A CA 1
ATOM 913 C C . GLU A 1 118 ? -4.730 5.032 -20.584 1.00 78.31 118 GLU A C 1
ATOM 915 O O . GLU A 1 118 ? -3.939 4.226 -20.094 1.00 78.31 118 GLU A O 1
ATOM 920 N N . THR A 1 119 ? -5.783 5.473 -19.900 1.00 76.38 119 THR A N 1
ATOM 921 C CA . THR A 1 119 ? -6.159 4.985 -18.562 1.00 76.38 119 THR A CA 1
ATOM 922 C C . THR A 1 119 ? -7.165 3.832 -18.656 1.00 76.38 119 THR A C 1
ATOM 924 O O . THR A 1 119 ? -7.748 3.573 -19.706 1.00 76.38 119 THR A O 1
ATOM 927 N N . GLY A 1 120 ? -7.366 3.103 -17.554 1.00 74.12 120 GLY A N 1
ATOM 928 C CA . GLY A 1 120 ? -8.416 2.077 -17.450 1.00 74.12 120 GLY A CA 1
ATOM 929 C C . GLY A 1 120 ? -7.979 0.637 -17.736 1.00 74.12 120 GLY A C 1
ATOM 930 O O . GLY A 1 120 ? -8.758 -0.282 -17.503 1.00 74.12 120 GLY A O 1
ATOM 931 N N . HIS A 1 121 ? -6.733 0.405 -18.158 1.00 76.38 121 HIS A N 1
ATOM 932 C CA . HIS A 1 121 ? -6.187 -0.944 -18.321 1.00 76.38 121 HIS A CA 1
ATOM 933 C C . HIS A 1 121 ? -4.704 -1.022 -17.941 1.00 76.38 121 HIS A C 1
ATOM 935 O O . HIS A 1 121 ? -3.986 -0.025 -17.901 1.00 76.38 121 HIS A O 1
ATOM 941 N N . THR A 1 122 ? -4.237 -2.236 -17.646 1.00 72.69 122 THR A N 1
ATOM 942 C CA . THR A 1 122 ? -2.816 -2.499 -17.380 1.00 72.69 122 THR A CA 1
ATOM 943 C C . THR A 1 122 ? -2.079 -2.827 -18.673 1.00 72.69 122 THR A C 1
ATOM 945 O O . THR A 1 122 ? -2.672 -3.350 -19.613 1.00 72.69 122 THR A O 1
ATOM 948 N N . SER A 1 123 ? -0.761 -2.619 -18.700 1.00 74.50 123 SER A N 1
ATOM 949 C CA . SER A 1 123 ? 0.096 -2.921 -19.859 1.00 74.50 123 SER A CA 1
ATOM 950 C C . SER A 1 123 ? -0.034 -4.365 -20.373 1.00 74.50 123 SER A C 1
ATOM 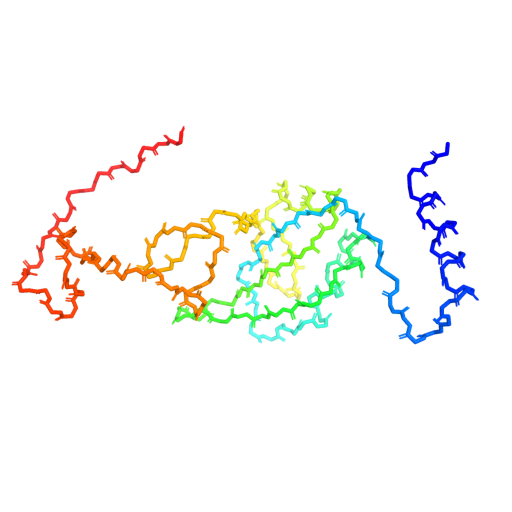952 O O . SER A 1 123 ? 0.172 -4.609 -21.559 1.00 74.50 123 SER A O 1
ATOM 954 N N . LYS A 1 124 ? -0.418 -5.319 -19.507 1.00 76.50 124 LYS A N 1
ATOM 955 C CA . LYS A 1 124 ? -0.676 -6.723 -19.875 1.00 76.50 124 LYS A CA 1
ATOM 956 C C . LYS A 1 124 ? -1.997 -6.928 -20.623 1.00 76.50 124 LYS A C 1
ATOM 958 O O . LYS A 1 124 ? -2.063 -7.797 -21.478 1.00 76.50 124 LYS A O 1
ATOM 963 N N . ALA A 1 125 ?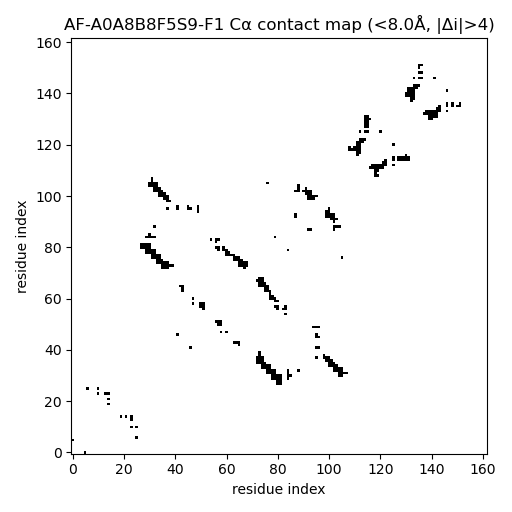 -3.018 -6.137 -20.303 1.00 77.69 125 ALA A N 1
ATOM 964 C CA . ALA A 1 125 ? -4.346 -6.191 -20.917 1.00 77.69 125 ALA A CA 1
ATOM 965 C C . ALA A 1 125 ? -4.531 -5.121 -22.012 1.00 77.69 125 ALA A C 1
ATOM 967 O O . ALA A 1 125 ? -5.652 -4.834 -22.420 1.00 77.69 125 ALA A O 1
ATOM 968 N N . CYS A 1 126 ? -3.441 -4.488 -22.452 1.00 80.12 126 CYS A N 1
ATOM 969 C CA . CYS A 1 126 ? -3.476 -3.440 -23.462 1.00 80.12 126 CYS A CA 1
ATOM 970 C C . CYS A 1 126 ? -3.663 -4.039 -24.858 1.00 80.12 126 CYS A C 1
ATOM 972 O O . CYS A 1 126 ? -2.810 -4.795 -25.325 1.00 80.12 126 CYS A O 1
ATOM 974 N N . THR A 1 127 ? -4.751 -3.651 -25.517 1.00 79.62 127 THR A N 1
ATOM 975 C CA . THR A 1 127 ? -5.048 -3.941 -26.929 1.00 79.62 127 THR A CA 1
ATOM 976 C C . THR A 1 127 ? -4.752 -2.755 -27.853 1.00 79.62 127 THR A C 1
ATOM 978 O O . THR A 1 127 ? -4.885 -2.871 -29.068 1.00 79.62 127 THR A O 1
ATOM 981 N N . GLY A 1 128 ? -4.359 -1.606 -27.294 1.00 72.25 128 GLY A N 1
ATOM 982 C CA . GLY A 1 128 ? -4.065 -0.391 -28.048 1.00 72.25 128 GLY A CA 1
ATOM 983 C C . GLY A 1 128 ? -2.725 -0.443 -28.784 1.00 72.25 128 GLY A C 1
ATOM 984 O O . GLY A 1 128 ? -1.811 -1.182 -28.410 1.00 72.25 128 GLY A O 1
ATOM 985 N N . LEU A 1 129 ? -2.594 0.399 -29.813 1.00 69.62 129 LEU A N 1
ATOM 986 C CA . LEU A 1 129 ? -1.343 0.563 -30.551 1.00 69.62 129 LEU A CA 1
ATOM 987 C C . LEU A 1 129 ? -0.251 1.109 -29.619 1.00 69.62 129 LEU A C 1
ATOM 989 O O . LEU A 1 129 ? -0.470 2.058 -28.859 1.00 69.62 129 LEU A O 1
ATOM 993 N N . GLU A 1 130 ? 0.936 0.511 -29.673 1.00 68.94 130 GLU A N 1
ATOM 994 C CA . GLU A 1 130 ? 2.053 0.908 -28.824 1.00 68.94 130 GLU A CA 1
ATOM 995 C C . GLU A 1 130 ? 2.549 2.307 -29.217 1.00 68.94 130 GLU A C 1
ATOM 997 O O . GLU A 1 130 ? 3.192 2.499 -30.249 1.00 68.94 130 GLU A O 1
ATOM 1002 N N . ARG A 1 131 ? 2.278 3.306 -28.373 1.00 69.12 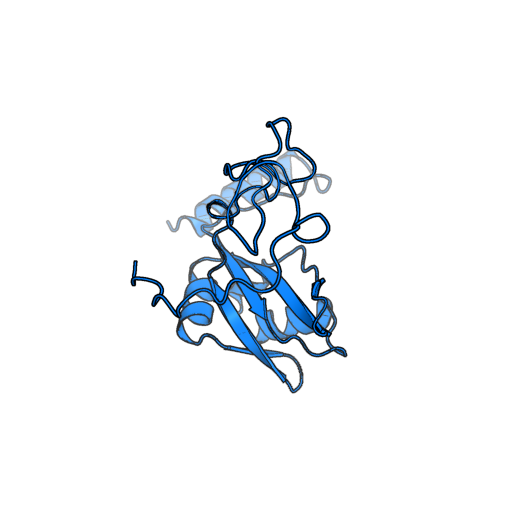131 ARG A N 1
ATOM 1003 C CA . ARG A 1 131 ? 2.771 4.675 -28.562 1.00 69.12 131 ARG A CA 1
ATOM 1004 C C . ARG A 1 131 ? 4.179 4.775 -27.983 1.00 69.12 131 ARG A C 1
ATOM 1006 O O . ARG A 1 131 ? 4.395 5.384 -26.931 1.00 69.12 131 ARG A O 1
ATOM 1013 N N . ARG A 1 132 ? 5.146 4.131 -28.648 1.00 70.00 132 ARG A N 1
ATOM 1014 C CA . ARG A 1 132 ? 6.564 4.207 -28.266 1.00 70.00 132 ARG A CA 1
ATOM 1015 C C . ARG A 1 132 ? 7.064 5.627 -28.498 1.00 70.00 132 ARG A C 1
ATOM 1017 O O . ARG A 1 132 ? 7.252 6.038 -29.640 1.00 70.00 132 ARG A O 1
ATOM 1024 N N . LYS A 1 133 ? 7.283 6.367 -27.414 1.00 76.06 133 LYS A N 1
ATOM 1025 C CA . LYS A 1 133 ? 8.051 7.614 -27.428 1.00 76.06 133 LYS A CA 1
ATOM 1026 C C . LYS A 1 133 ? 9.433 7.354 -26.871 1.00 76.06 133 LYS A C 1
ATOM 1028 O O . LYS A 1 133 ? 9.572 6.807 -25.776 1.00 76.06 133 LYS A O 1
ATOM 1033 N N . CYS A 1 134 ? 10.447 7.798 -27.596 1.00 77.00 134 CYS A N 1
ATOM 1034 C CA . CYS A 1 134 ? 11.804 7.781 -27.098 1.00 77.00 134 CYS A CA 1
ATOM 1035 C C . CYS A 1 134 ? 11.921 8.749 -25.914 1.00 77.00 134 CYS A C 1
ATOM 1037 O O . CYS A 1 134 ? 11.701 9.949 -26.058 1.00 77.00 134 CYS A O 1
ATOM 1039 N N . PHE A 1 135 ? 12.298 8.256 -24.732 1.00 74.44 135 PHE A N 1
ATOM 1040 C CA . PHE A 1 135 ? 12.467 9.120 -23.554 1.00 74.44 135 PHE A CA 1
ATOM 1041 C C . PHE A 1 135 ? 13.647 10.098 -23.681 1.00 74.44 135 PHE A C 1
ATOM 1043 O O . PHE A 1 135 ? 13.734 11.036 -22.895 1.00 74.44 135 PHE A O 1
ATOM 1050 N N . ARG A 1 136 ? 14.544 9.894 -24.659 1.00 74.88 136 ARG A N 1
ATOM 1051 C CA . ARG A 1 136 ? 15.677 10.788 -24.932 1.00 74.88 136 ARG A CA 1
ATOM 1052 C C . ARG A 1 136 ? 15.280 11.958 -25.837 1.00 74.88 136 ARG A C 1
ATOM 1054 O O . ARG A 1 136 ? 15.431 13.102 -25.433 1.00 74.88 136 ARG A O 1
ATOM 1061 N N . CYS A 1 137 ? 14.760 11.684 -27.036 1.00 80.31 137 CYS A N 1
ATOM 1062 C CA . CYS A 1 137 ? 14.462 12.713 -28.046 1.00 80.31 137 CYS A CA 1
ATOM 1063 C C . CYS A 1 137 ? 12.970 13.055 -28.190 1.00 80.31 137 CYS A C 1
ATOM 1065 O O . CYS A 1 137 ? 12.612 13.920 -28.982 1.00 80.31 137 CYS A O 1
ATOM 1067 N N . LYS A 1 138 ? 12.088 12.377 -27.443 1.00 77.19 138 LYS A N 1
ATOM 1068 C CA . LYS A 1 138 ? 10.618 12.516 -27.479 1.00 77.19 138 LYS A CA 1
ATOM 1069 C C . LYS A 1 138 ? 9.951 12.184 -28.822 1.00 77.19 138 LYS A C 1
ATOM 1071 O O . LYS A 1 138 ? 8.730 12.299 -28.914 1.00 77.19 138 LYS A O 1
ATOM 1076 N N . ALA A 1 139 ? 10.708 11.732 -29.821 1.00 77.94 139 ALA A N 1
ATOM 1077 C CA . ALA A 1 139 ? 10.164 11.272 -31.091 1.00 77.94 139 ALA A CA 1
ATOM 1078 C C . ALA A 1 139 ? 9.421 9.935 -30.936 1.00 77.94 139 ALA A C 1
ATOM 1080 O O . ALA A 1 139 ? 9.720 9.132 -30.045 1.00 77.94 139 ALA A O 1
ATOM 1081 N N . GLU A 1 140 ? 8.436 9.720 -31.802 1.00 78.62 140 GLU A N 1
ATOM 1082 C CA . GLU A 1 140 ? 7.629 8.501 -31.849 1.00 78.62 140 GLU A CA 1
ATOM 1083 C C . GLU A 1 140 ? 8.313 7.422 -32.709 1.00 78.62 140 GLU A C 1
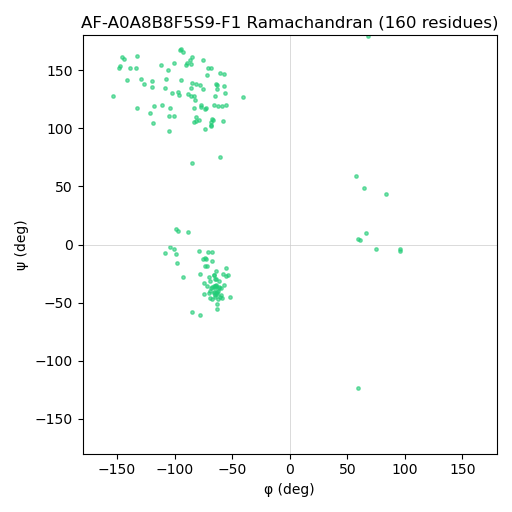ATOM 1085 O O . GLU A 1 140 ? 9.138 7.726 -33.570 1.00 78.62 140 GLU A O 1
ATOM 1090 N N . GLY A 1 141 ? 8.000 6.150 -32.456 1.00 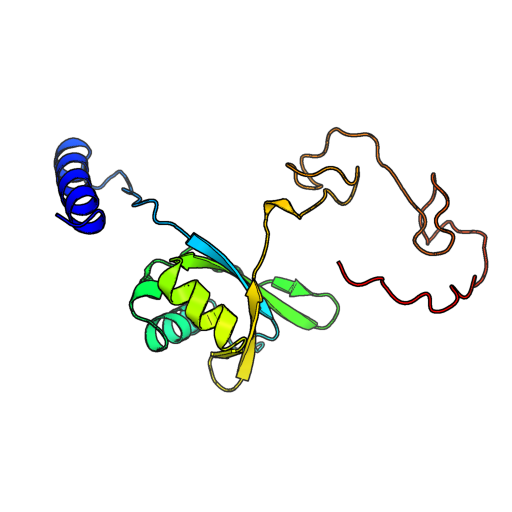78.75 141 GLY A N 1
ATOM 1091 C CA . GLY A 1 141 ? 8.404 5.026 -33.311 1.00 78.75 141 GLY A CA 1
ATOM 1092 C C . GLY A 1 141 ? 9.678 4.274 -32.903 1.00 78.75 141 GLY A C 1
ATOM 1093 O O . GLY A 1 141 ? 9.972 3.249 -33.507 1.00 78.75 141 GLY A O 1
ATOM 1094 N N . HIS A 1 142 ? 10.407 4.703 -31.865 1.00 78.88 142 HIS A N 1
ATOM 1095 C CA . HIS A 1 142 ? 11.594 3.982 -31.371 1.00 78.88 142 HIS A CA 1
ATOM 1096 C C . HIS A 1 142 ? 11.783 4.075 -29.848 1.00 78.88 142 HIS A C 1
ATOM 1098 O O . HIS A 1 142 ? 11.219 4.946 -29.178 1.00 78.88 142 HIS A O 1
ATOM 1104 N N . LEU A 1 143 ? 12.576 3.153 -29.290 1.00 75.62 143 LEU A N 1
ATOM 1105 C CA . LEU A 1 143 ? 12.973 3.134 -27.878 1.00 75.62 143 LEU A CA 1
ATOM 1106 C C . LEU A 1 143 ? 14.325 3.831 -27.679 1.00 75.62 143 LEU A C 1
ATOM 1108 O O . LEU A 1 143 ? 15.052 4.096 -28.628 1.00 75.62 143 LEU A O 1
ATOM 1112 N N . ILE A 1 144 ? 14.692 4.109 -26.424 1.00 76.62 144 ILE A N 1
ATOM 1113 C CA . ILE A 1 144 ? 15.986 4.738 -26.091 1.00 76.62 144 ILE A CA 1
ATOM 1114 C C . ILE A 1 144 ? 17.167 3.912 -26.626 1.00 76.62 144 ILE A C 1
ATOM 1116 O O . ILE A 1 144 ? 18.174 4.493 -27.021 1.00 76.62 144 ILE A O 1
ATOM 1120 N N . ALA A 1 145 ? 17.035 2.580 -26.629 1.00 77.88 145 ALA A N 1
ATOM 1121 C CA . ALA A 1 145 ? 18.062 1.658 -27.110 1.00 77.88 145 ALA A CA 1
ATOM 1122 C C . ALA A 1 145 ? 18.386 1.867 -28.599 1.00 77.88 145 ALA A C 1
ATOM 1124 O O . ALA A 1 145 ? 19.552 1.834 -28.972 1.00 77.88 145 ALA A O 1
ATOM 1125 N N . ASP A 1 146 ? 17.372 2.189 -29.406 1.00 78.94 146 ASP A N 1
ATOM 1126 C CA . ASP A 1 146 ? 17.489 2.394 -30.856 1.00 78.94 146 ASP A CA 1
ATOM 1127 C C . ASP A 1 146 ? 17.620 3.884 -31.220 1.00 78.94 146 ASP A C 1
ATOM 1129 O O . ASP A 1 146 ? 17.461 4.290 -32.371 1.00 78.94 146 ASP A O 1
ATOM 1133 N N . CYS A 1 147 ? 17.854 4.746 -30.226 1.00 79.38 147 CYS A N 1
ATOM 1134 C CA . CYS A 1 147 ? 17.920 6.181 -30.442 1.00 79.38 147 CYS A CA 1
ATOM 1135 C C . CYS A 1 147 ? 19.298 6.585 -30.976 1.00 79.38 147 CYS A C 1
ATOM 1137 O O . CYS A 1 147 ? 20.266 6.677 -30.220 1.00 79.38 147 CYS A O 1
ATOM 1139 N N . GLY A 1 148 ? 19.359 6.920 -32.268 1.00 80.62 148 GLY A N 1
ATOM 1140 C CA . GLY A 1 148 ? 20.566 7.437 -32.927 1.00 80.62 148 GLY A CA 1
ATOM 1141 C C . GLY A 1 148 ? 21.009 8.835 -32.469 1.00 80.62 148 GLY A C 1
ATOM 1142 O O . GLY A 1 148 ? 22.076 9.297 -32.864 1.00 80.62 148 GLY A O 1
ATOM 1143 N N . GLN A 1 149 ? 20.228 9.522 -31.625 1.00 73.56 149 GLN A N 1
ATOM 1144 C CA . GLN A 1 149 ? 20.646 10.797 -31.042 1.00 73.56 149 GLN A CA 1
ATOM 1145 C C . GLN A 1 149 ? 21.534 10.572 -29.811 1.00 73.56 149 GLN A C 1
ATOM 1147 O O . GLN A 1 149 ? 21.105 10.031 -28.782 1.00 73.56 149 GLN A O 1
ATOM 1152 N N . GLN A 1 150 ? 22.777 11.040 -29.908 1.00 58.88 150 GLN A N 1
ATOM 1153 C CA . GLN A 1 150 ? 23.719 11.089 -28.798 1.00 58.88 150 GLN A CA 1
ATOM 1154 C C . GLN A 1 150 ? 23.423 12.330 -27.944 1.00 58.88 150 GLN A C 1
ATOM 1156 O O . GLN A 1 150 ? 23.619 13.458 -28.379 1.00 58.88 150 GLN A O 1
ATOM 1161 N N . GLY A 1 151 ? 22.906 12.114 -26.731 1.00 60.59 151 GLY A N 1
ATOM 1162 C CA . GLY A 1 151 ? 22.919 13.110 -25.655 1.00 60.59 151 GLY A CA 1
ATOM 1163 C C . GLY A 1 151 ? 22.256 14.462 -25.944 1.00 60.59 151 GLY A C 1
ATOM 1164 O O . GLY A 1 151 ? 22.895 15.497 -25.775 1.00 60.59 151 GLY A O 1
ATOM 1165 N N . ALA A 1 152 ? 20.964 14.496 -26.278 1.00 48.25 152 ALA A N 1
ATOM 1166 C CA . ALA A 1 152 ? 20.210 15.740 -26.137 1.00 48.25 152 ALA A CA 1
ATOM 1167 C C . ALA A 1 152 ? 20.052 16.054 -24.637 1.00 48.25 152 ALA A C 1
ATOM 1169 O O . ALA A 1 152 ? 19.242 15.436 -23.943 1.00 48.25 152 ALA A O 1
ATOM 1170 N N . LYS A 1 153 ? 20.852 16.997 -24.121 1.00 45.47 153 LYS A N 1
ATOM 1171 C CA . LYS A 1 153 ? 20.586 17.646 -22.832 1.00 45.47 153 LYS A CA 1
ATOM 1172 C C . LYS A 1 153 ? 19.207 18.290 -22.947 1.00 45.47 153 LYS A C 1
ATOM 1174 O O . LYS A 1 153 ? 19.060 19.297 -23.631 1.00 45.47 153 LYS A O 1
ATOM 1179 N N . VAL A 1 154 ? 18.191 17.717 -22.309 1.00 47.47 154 VAL A N 1
ATOM 1180 C CA . VAL A 1 154 ? 16.955 18.467 -22.085 1.00 47.47 154 VAL A CA 1
ATOM 1181 C C . VAL A 1 154 ? 17.327 19.663 -21.203 1.00 47.47 154 VAL A C 1
ATOM 1183 O O . VAL A 1 154 ? 17.853 19.441 -20.108 1.00 47.47 154 VAL A O 1
ATOM 1186 N N . PRO A 1 155 ? 17.133 20.922 -21.646 1.00 42.28 155 PRO A N 1
ATOM 1187 C CA . PRO A 1 155 ? 17.218 22.035 -20.721 1.00 42.28 155 PRO A CA 1
ATOM 1188 C C . PRO A 1 155 ? 16.197 21.768 -19.620 1.00 42.28 155 PRO A C 1
ATOM 1190 O O . PRO A 1 155 ? 15.095 21.282 -19.889 1.00 42.28 155 PRO A O 1
ATOM 1193 N N . ASN A 1 156 ? 16.628 22.005 -18.387 1.00 46.25 156 ASN A N 1
ATOM 1194 C CA . ASN A 1 156 ? 15.889 21.803 -17.152 1.00 46.25 156 ASN A CA 1
ATOM 1195 C C . ASN A 1 156 ? 14.623 22.679 -17.155 1.00 46.25 156 ASN A C 1
ATOM 1197 O O . ASN A 1 156 ? 14.588 23.749 -16.557 1.00 46.25 156 ASN A O 1
ATOM 1201 N N . ALA A 1 157 ? 13.607 22.282 -17.917 1.00 44.62 157 ALA A N 1
ATOM 1202 C CA . ALA A 1 157 ? 12.323 22.945 -17.944 1.00 44.62 157 ALA A CA 1
ATOM 1203 C C . ALA A 1 157 ? 11.581 22.481 -16.698 1.00 44.62 157 ALA A C 1
ATOM 1205 O O . ALA A 1 157 ? 11.179 21.317 -16.600 1.00 44.62 157 ALA A O 1
ATOM 1206 N N . LEU A 1 158 ? 11.478 23.402 -15.737 1.00 43.94 158 LEU A N 1
ATOM 1207 C CA . LEU A 1 158 ? 10.661 23.268 -14.546 1.00 43.94 158 LEU A CA 1
ATOM 1208 C C . LEU A 1 158 ? 9.330 22.615 -14.921 1.00 43.94 158 LEU A C 1
ATOM 1210 O O . LEU A 1 158 ? 8.630 23.065 -15.828 1.00 43.94 158 LEU A O 1
ATOM 1214 N N . CYS A 1 159 ? 8.994 21.541 -14.212 1.00 33.41 159 CYS A N 1
ATOM 1215 C CA . CYS A 1 159 ? 7.657 20.978 -14.249 1.00 33.41 159 CYS A CA 1
ATOM 1216 C C . CYS A 1 159 ? 6.692 22.089 -13.794 1.00 33.41 159 CYS A C 1
ATOM 1218 O O . CYS A 1 159 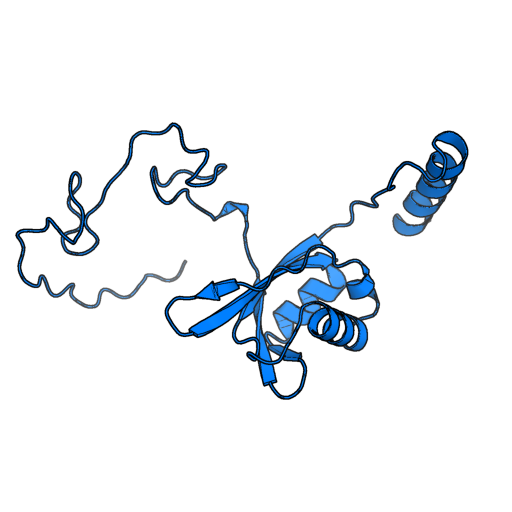? 6.874 22.583 -12.675 1.00 33.41 159 CYS A O 1
ATOM 1220 N N . PRO A 1 160 ? 5.723 22.535 -14.614 1.00 36.84 160 PRO A N 1
ATOM 1221 C CA . PRO A 1 160 ? 4.751 23.503 -14.137 1.00 36.84 160 PRO A CA 1
ATOM 1222 C C . PRO A 1 160 ? 3.946 22.863 -12.992 1.00 36.84 160 PRO A C 1
ATOM 1224 O O . PRO A 1 160 ? 3.595 21.679 -13.084 1.00 36.84 160 PRO A O 1
ATOM 1227 N N . PRO A 1 161 ? 3.686 23.594 -11.893 1.00 39.56 161 PRO A N 1
ATOM 1228 C CA . PRO A 1 161 ? 2.742 23.133 -10.888 1.00 39.56 161 PRO A CA 1
ATOM 1229 C C . PRO A 1 161 ? 1.354 22.973 -11.526 1.00 39.56 161 PRO A C 1
ATOM 1231 O O . PRO A 1 161 ? 1.030 23.660 -12.494 1.00 39.56 161 PRO A O 1
ATOM 1234 N N . LYS A 1 162 ? 0.607 21.994 -11.007 1.00 38.34 162 LYS A N 1
ATOM 1235 C CA . LYS A 1 162 ? -0.715 21.566 -11.486 1.00 38.34 162 LYS A CA 1
ATOM 1236 C C . LYS A 1 162 ? -1.720 22.703 -11.614 1.00 38.34 162 LYS A C 1
ATOM 1238 O O . LYS A 1 162 ? -1.694 23.589 -10.733 1.00 38.34 162 LYS A O 1
#

Radius of gyration: 21.4 Å; Cα contacts (8 Å, |Δi|>4): 223; chains: 1; bounding box: 53×44×50 Å

pLDDT: mean 78.27, std 12.78, range [33.41, 93.5]

Mean predicted aligned error: 13.03 Å

Sequence (162 aa):
MSGKEQADKLAGVLQSKMGDSVGIRRPSPSVSLLLIGIEDSVDATELRSALESYDSDLVSVRDIVIRESKNGVRSTIIRAPLRAGMRLIEERKIRVGWATCRVREFDRTSQRCDRCKETGHTSKACTGLERRKCFRCKAEGHLIADCGQQGAKVPNALCPPK

Organism: NCBI:txid143950

Foldseek 3Di:
DDPVVVLVVVVVVCCVVPDPPDDDDDDAAKFKKKWKQDDPPDDPVLVQVQLCVQDVQSVPKDDWDWDADPVRMIMTIIIGHPVSLVVCQVVQWGDGPNDIIGMHTDDQQCDAAQFARHGDDHVVPDPDHGQDAAPQPRDTDDYVVPDPDDDDPDPPDDDDDD

Secondary structure (DSSP, 8-state):
--HHHHHHHHHHHHHHHH-TTS-------EEEEEEEEE-TT--HHHHHHHHHHH-GGGGG-----EEE-TTS-EEEEEEEEHHHHHHHHHH-EEEETTEEEEEEE--STT-B-TTT--BSS-GGG--S----B-TTT--BS--GGG------------PPP-

Solvent-accessible surface area (backbone atoms only — not comparable to full-atom values): 9885 Å² total; per-residue (Å²): 133,57,74,67,59,55,52,51,53,51,49,53,56,48,43,76,73,60,43,92,88,55,88,84,79,80,92,63,72,60,37,40,32,35,38,39,52,51,56,90,88,65,46,64,66,55,49,47,53,36,43,35,72,74,33,77,69,40,66,75,50,67,82,73,55,81,43,74,42,100,85,74,48,23,29,33,59,42,55,28,43,40,72,61,35,51,53,41,50,73,65,30,47,47,68,43,92,93,41,69,24,38,38,37,81,40,69,75,74,73,44,48,14,82,42,54,62,48,61,88,46,49,61,89,73,58,84,62,71,71,59,39,52,13,85,68,80,66,46,72,84,41,48,62,91,72,48,88,71,81,78,71,77,74,74,88,71,73,78,76,81,132

Nearest PDB structures (foldseek):
  2dgs-assembly1_A  TM=6.662E-01  e=1.007E-02  Homo sapiens
  2dgx-assembly1_A  TM=6.305E-01  e=6.567E-02  Homo sapiens
  2cpy-assembly1_A  TM=5.187E-01  e=2.269E-02  Homo sapiens
  2wvd-assembly2_B  TM=3.997E-01  e=6.567E-02  Helicobacter pylori 26695
  2wvb-assembly1_B  TM=3.830E-01  e=7.517E-01  Helicobacter pylori 26695